Protein AF-A0A962JYR0-F1 (afdb_monomer)

Sequence (167 aa):
IDALNLIVDNMSPAHVERYGLDEDQLARFVTDFYAYSINPDGSPASPLGSHVNAHTGGGSMEGGYLGFAELQYVHAPLPGEQLVAFLSDGAFEEQRGSDWAPRWWRAADSGLVAPIMVLNGRRIEQRSQIEQQGGQDWLDQHLRNNGFEPIRLDGRDPASIAWGIHT

Radius of gyration: 18.75 Å; Cα contacts (8 Å, |Δi|>4): 207; chains: 1; bounding box: 40×34×53 Å

Mean predicted aligned error: 4.78 Å

Solvent-accessible surface area (backbone atoms only — not comparable to full-atom values): 10052 Å² total; per-residue (Å²): 107,60,71,54,23,60,76,70,74,44,56,26,75,79,41,57,81,63,40,53,92,51,72,70,26,40,54,46,52,62,62,32,52,70,52,84,54,61,41,99,87,70,46,69,64,43,78,54,56,92,50,47,42,100,48,33,51,90,51,88,63,49,66,82,72,60,22,54,64,59,66,43,58,73,74,65,33,47,68,90,38,75,40,79,43,84,44,41,55,49,28,54,76,66,36,83,65,38,68,47,44,63,78,72,51,44,84,89,71,25,24,53,74,47,79,44,74,43,78,81,50,53,42,99,90,46,66,23,66,56,47,74,64,56,26,69,66,41,49,48,55,53,40,44,77,42,65,48,86,83,81,90,64,48,92,89,37,69,65,41,48,53,48,67,74,71,111

Structure (mmCIF, N/CA/C/O backbone):
data_AF-A0A962JYR0-F1
#
_entry.id   AF-A0A962JYR0-F1
#
loop_
_atom_site.group_PDB
_atom_site.id
_atom_site.type_symbol
_atom_site.label_atom_id
_atom_site.label_alt_id
_atom_site.label_comp_id
_atom_site.label_asym_id
_atom_site.label_entity_id
_atom_site.label_seq_id
_atom_site.pdbx_PDB_ins_code
_atom_site.Cartn_x
_atom_site.Cartn_y
_atom_site.Cartn_z
_atom_site.occupancy
_atom_site.B_iso_or_equiv
_atom_site.auth_seq_id
_atom_site.auth_comp_id
_atom_site.auth_asym_id
_atom_site.auth_atom_id
_atom_site.pdbx_PDB_model_num
ATOM 1 N N . ILE A 1 1 ? 4.479 -5.079 -4.755 1.00 92.31 1 ILE A N 1
ATOM 2 C CA . ILE A 1 1 ? 3.190 -5.732 -5.087 1.00 92.31 1 ILE A CA 1
ATOM 3 C C . ILE A 1 1 ? 3.371 -6.663 -6.276 1.00 92.31 1 ILE A C 1
ATOM 5 O O . ILE A 1 1 ? 3.105 -7.845 -6.122 1.00 92.31 1 ILE A O 1
ATOM 9 N N . ASP A 1 2 ? 3.939 -6.194 -7.389 1.00 95.31 2 ASP A N 1
ATOM 10 C CA . ASP A 1 2 ? 4.136 -7.038 -8.581 1.00 95.31 2 ASP A CA 1
ATOM 11 C C . ASP A 1 2 ? 4.963 -8.305 -8.331 1.00 95.31 2 ASP A C 1
ATOM 13 O O . ASP A 1 2 ? 4.633 -9.357 -8.860 1.00 95.31 2 ASP A O 1
ATOM 17 N N . ALA A 1 3 ? 5.968 -8.255 -7.449 1.00 95.81 3 ALA A N 1
ATOM 18 C CA . ALA A 1 3 ? 6.723 -9.454 -7.071 1.00 95.81 3 ALA A CA 1
ATOM 19 C C . ALA A 1 3 ? 5.848 -10.506 -6.363 1.00 95.81 3 ALA A C 1
ATOM 21 O O . ALA A 1 3 ? 6.004 -11.698 -6.605 1.00 95.81 3 ALA A O 1
ATOM 22 N N . LEU A 1 4 ? 4.904 -10.077 -5.516 1.00 95.56 4 LEU A N 1
ATOM 23 C CA . LEU A 1 4 ? 3.947 -10.992 -4.890 1.00 95.56 4 LEU A CA 1
ATOM 24 C C . LEU A 1 4 ? 2.985 -11.545 -5.937 1.00 95.56 4 LEU A C 1
ATOM 26 O O . LEU A 1 4 ? 2.797 -12.753 -5.977 1.00 95.56 4 LEU A O 1
ATOM 30 N N . ASN A 1 5 ? 2.447 -10.687 -6.810 1.00 96.06 5 ASN A N 1
ATOM 31 C CA . ASN A 1 5 ? 1.576 -11.105 -7.910 1.00 96.06 5 ASN A CA 1
ATOM 32 C C . ASN A 1 5 ? 2.251 -12.135 -8.823 1.00 96.06 5 ASN A C 1
ATOM 34 O O . ASN A 1 5 ? 1.603 -13.094 -9.218 1.00 96.06 5 ASN A O 1
ATOM 38 N N . LEU A 1 6 ? 3.544 -11.981 -9.116 1.00 96.44 6 LEU A N 1
ATOM 39 C CA . LEU A 1 6 ? 4.323 -12.964 -9.867 1.00 96.44 6 LEU A CA 1
ATOM 40 C C . LEU A 1 6 ? 4.415 -14.311 -9.132 1.00 96.44 6 LEU A C 1
ATOM 42 O O . LEU A 1 6 ? 4.192 -15.355 -9.734 1.00 96.44 6 LEU A O 1
ATOM 46 N N . ILE A 1 7 ? 4.719 -14.295 -7.830 1.00 96.88 7 ILE A N 1
ATOM 47 C CA . ILE A 1 7 ? 4.876 -15.517 -7.020 1.00 96.88 7 ILE A CA 1
ATOM 48 C C . ILE A 1 7 ? 3.548 -16.269 -6.851 1.00 96.88 7 ILE A C 1
ATOM 50 O O . ILE A 1 7 ? 3.548 -17.497 -6.813 1.00 96.88 7 ILE A O 1
ATOM 54 N N . VAL A 1 8 ? 2.428 -15.548 -6.730 1.00 95.75 8 VAL A N 1
ATOM 55 C CA . VAL A 1 8 ? 1.096 -16.135 -6.485 1.00 95.75 8 VAL A CA 1
ATOM 56 C C . VAL A 1 8 ? 0.246 -16.284 -7.750 1.00 95.75 8 VAL A C 1
ATOM 58 O O . VAL A 1 8 ? -0.942 -16.568 -7.638 1.00 95.75 8 VAL A O 1
ATOM 61 N N . ASP A 1 9 ? 0.839 -16.086 -8.931 1.00 94.38 9 ASP A N 1
ATOM 62 C CA . ASP A 1 9 ? 0.168 -16.174 -10.237 1.00 94.38 9 ASP A CA 1
ATOM 63 C C . ASP A 1 9 ? -1.077 -15.265 -10.364 1.00 94.38 9 ASP A C 1
ATOM 65 O O . ASP A 1 9 ? -2.130 -15.640 -10.871 1.00 94.38 9 ASP A O 1
ATOM 69 N N . ASN A 1 10 ? -0.954 -14.029 -9.869 1.00 95.31 10 ASN A N 1
ATOM 70 C CA . ASN A 1 10 ? -1.979 -12.977 -9.900 1.00 95.31 10 ASN A CA 1
ATOM 71 C C . ASN A 1 10 ? -1.540 -11.777 -10.764 1.00 95.31 10 ASN A C 1
ATOM 73 O O . ASN A 1 10 ? -1.766 -10.608 -10.439 1.00 95.31 10 ASN A O 1
ATOM 77 N N . MET A 1 11 ? -0.820 -12.054 -11.846 1.00 94.88 11 MET A N 1
ATOM 78 C CA . MET A 1 11 ? -0.321 -11.034 -12.766 1.00 94.88 11 MET A CA 1
ATOM 79 C C . MET A 1 11 ? -1.413 -10.536 -13.720 1.00 94.88 11 MET A C 1
ATOM 81 O O . MET A 1 11 ? -2.313 -11.278 -14.109 1.00 94.88 11 MET A O 1
ATOM 85 N N . SER A 1 12 ? -1.317 -9.273 -14.144 1.00 94.56 12 SER A N 1
ATOM 86 C CA . SER A 1 12 ? -2.162 -8.756 -15.227 1.00 94.56 12 SER A CA 1
ATOM 87 C C . SER A 1 12 ? -1.764 -9.371 -16.579 1.00 94.56 12 SER A C 1
ATOM 89 O O . SER A 1 12 ? -0.627 -9.830 -16.725 1.00 94.56 12 SER A O 1
ATOM 91 N N . PRO A 1 13 ? -2.631 -9.324 -17.611 1.00 94.88 13 PRO A N 1
ATOM 92 C CA . PRO A 1 13 ? -2.283 -9.830 -18.942 1.00 94.88 13 PRO A CA 1
ATOM 93 C C . PRO A 1 13 ? -0.975 -9.248 -19.501 1.00 94.88 13 PRO A C 1
ATOM 95 O O . PRO A 1 13 ? -0.159 -9.982 -20.047 1.00 94.88 13 PRO A O 1
ATOM 98 N N . ALA A 1 14 ? -0.724 -7.951 -19.279 1.00 92.88 14 ALA A N 1
ATOM 99 C CA . ALA A 1 14 ? 0.498 -7.280 -19.727 1.00 92.88 14 ALA A CA 1
ATOM 100 C C . ALA A 1 14 ? 1.774 -7.817 -19.050 1.00 92.88 14 ALA A C 1
ATOM 102 O O . ALA A 1 14 ? 2.856 -7.767 -19.632 1.00 92.88 14 ALA A O 1
ATOM 103 N N . HIS A 1 15 ? 1.667 -8.318 -17.815 1.00 95.31 15 HIS A N 1
ATOM 104 C CA . HIS A 1 15 ? 2.779 -8.943 -17.095 1.00 95.31 15 HIS A CA 1
ATOM 105 C C . HIS A 1 15 ? 2.963 -10.411 -17.490 1.00 95.31 15 HIS A C 1
ATOM 107 O O . HIS A 1 15 ? 4.102 -10.821 -17.697 1.00 95.31 15 HIS A O 1
ATOM 113 N N . VAL A 1 16 ? 1.877 -11.175 -17.667 1.00 95.50 16 VAL A N 1
ATOM 114 C CA . VAL A 1 16 ? 1.921 -12.608 -18.042 1.00 95.50 16 VAL A CA 1
ATOM 115 C C . VAL A 1 16 ? 2.643 -12.841 -19.373 1.00 95.50 16 VAL A C 1
ATOM 117 O O . VAL A 1 16 ? 3.351 -13.830 -19.530 1.00 95.50 16 VAL A O 1
ATOM 120 N N . GLU A 1 17 ? 2.522 -11.922 -20.332 1.00 94.25 17 GLU A N 1
ATOM 121 C CA . GLU A 1 17 ? 3.220 -12.031 -21.622 1.00 94.25 17 GLU A CA 1
ATOM 122 C C . GLU A 1 17 ? 4.752 -11.930 -21.506 1.00 94.25 17 GLU A C 1
ATOM 124 O O . GLU A 1 17 ? 5.475 -12.305 -22.433 1.00 94.25 17 GLU A O 1
ATOM 129 N N . ARG A 1 18 ? 5.267 -11.403 -20.388 1.00 94.69 18 ARG A N 1
ATOM 130 C CA . ARG A 1 18 ? 6.670 -10.994 -20.254 1.00 94.69 18 ARG A CA 1
ATOM 131 C C . ARG A 1 18 ? 7.403 -11.641 -19.084 1.00 94.69 18 ARG A C 1
ATOM 133 O O . ARG A 1 18 ? 8.620 -11.819 -19.174 1.00 94.69 18 ARG A O 1
ATOM 140 N N . TYR A 1 19 ? 6.686 -11.966 -18.017 1.00 97.00 19 TYR A N 1
ATOM 141 C CA . TYR A 1 19 ? 7.235 -12.442 -16.755 1.00 97.00 19 TYR A CA 1
ATOM 142 C C . TYR A 1 19 ? 6.662 -13.808 -16.383 1.00 97.00 19 TYR A C 1
ATOM 144 O O . TYR A 1 19 ? 5.572 -14.189 -16.798 1.00 97.00 19 TYR A O 1
ATOM 152 N N . GLY A 1 20 ? 7.418 -14.531 -15.569 1.00 96.50 20 GLY A N 1
ATOM 153 C CA . GLY A 1 20 ? 7.125 -15.876 -15.103 1.00 96.50 20 GLY A CA 1
ATOM 154 C C . GLY A 1 20 ? 8.245 -16.345 -14.180 1.00 96.50 20 GLY A C 1
ATOM 155 O O . GLY A 1 20 ? 9.153 -15.572 -13.872 1.00 96.50 20 GLY A O 1
ATOM 156 N N . LEU A 1 21 ? 8.143 -17.580 -13.689 1.00 96.44 21 LEU A N 1
ATOM 157 C CA . LEU A 1 21 ? 9.036 -18.121 -12.655 1.00 96.44 21 LEU A CA 1
ATOM 158 C C . LEU A 1 21 ? 10.250 -18.884 -13.209 1.00 96.44 21 LEU A C 1
ATOM 160 O O . LEU A 1 21 ? 11.021 -19.435 -12.423 1.00 96.44 21 LEU A O 1
ATOM 164 N N . ASP A 1 22 ? 10.431 -18.941 -14.531 1.00 96.69 22 ASP A N 1
ATOM 165 C CA . ASP A 1 22 ? 11.685 -19.434 -15.103 1.00 96.69 22 ASP A CA 1
ATOM 166 C C . ASP A 1 22 ? 12.814 -18.398 -14.974 1.00 96.69 22 ASP A C 1
ATOM 168 O O . ASP A 1 22 ? 12.583 -17.220 -14.691 1.00 96.69 22 ASP A O 1
ATOM 172 N N . GLU A 1 23 ? 14.055 -18.858 -15.132 1.00 97.62 23 GLU A N 1
ATOM 173 C CA . GLU A 1 23 ? 15.252 -18.045 -14.898 1.00 97.62 23 GLU A CA 1
ATOM 174 C C . GLU A 1 23 ? 15.298 -16.791 -15.783 1.00 97.62 23 GLU A C 1
ATOM 176 O O . GLU A 1 23 ? 15.548 -15.692 -15.280 1.00 97.62 23 GLU A O 1
ATOM 181 N N . ASP A 1 24 ? 15.001 -16.930 -17.075 1.00 98.06 24 ASP A N 1
ATOM 182 C CA . ASP A 1 24 ? 15.082 -15.835 -18.043 1.00 98.06 24 ASP A CA 1
ATOM 183 C C . ASP A 1 24 ? 13.999 -14.780 -17.783 1.00 98.06 24 ASP A C 1
ATOM 185 O O . ASP A 1 24 ? 14.248 -13.568 -17.855 1.00 98.06 24 ASP A O 1
ATOM 189 N N . GLN A 1 25 ? 12.783 -15.224 -17.467 1.00 97.12 25 GLN A N 1
ATOM 190 C CA . GLN A 1 25 ? 11.658 -14.344 -17.180 1.00 97.12 25 GLN A CA 1
ATOM 191 C C . GLN A 1 25 ? 11.792 -13.654 -15.816 1.00 97.12 25 GLN A C 1
ATOM 193 O O . GLN A 1 25 ? 11.488 -12.461 -15.713 1.00 97.12 25 GLN A O 1
ATOM 198 N N . LEU A 1 26 ? 12.308 -14.344 -14.791 1.00 97.06 26 LEU A N 1
ATOM 199 C CA . LEU A 1 26 ? 12.627 -13.739 -13.493 1.00 97.06 26 LEU A CA 1
ATOM 200 C C . LEU A 1 26 ? 13.751 -12.710 -13.615 1.00 97.06 26 LEU A C 1
ATOM 202 O O . LEU A 1 26 ? 13.636 -11.603 -13.082 1.00 97.06 26 LEU A O 1
ATOM 206 N N . ALA A 1 27 ? 14.824 -13.036 -14.341 1.00 97.31 27 ALA A N 1
ATOM 207 C CA . ALA A 1 27 ? 15.922 -12.103 -14.583 1.00 97.31 27 ALA A CA 1
ATOM 208 C C . ALA A 1 27 ? 15.422 -10.837 -15.292 1.00 97.31 27 ALA A C 1
ATOM 210 O O . ALA A 1 27 ? 15.799 -9.716 -14.928 1.00 97.31 27 ALA A O 1
ATOM 211 N N . ARG A 1 28 ? 14.514 -11.002 -16.262 1.00 96.94 28 ARG A N 1
ATOM 212 C CA . ARG A 1 28 ? 13.853 -9.882 -16.934 1.00 96.94 28 ARG A CA 1
ATOM 213 C C . ARG A 1 28 ? 12.990 -9.068 -15.978 1.00 96.94 28 ARG A C 1
ATOM 215 O O . ARG A 1 28 ? 13.121 -7.853 -15.981 1.00 96.94 28 ARG A O 1
ATOM 222 N N . PHE A 1 29 ? 12.167 -9.708 -15.148 1.00 96.75 29 PHE A N 1
ATOM 223 C CA . PHE A 1 29 ? 11.323 -9.035 -14.155 1.00 96.75 29 PHE A CA 1
ATOM 224 C C . PHE A 1 29 ? 12.141 -8.122 -13.229 1.00 96.75 29 PHE A C 1
ATOM 226 O O . PHE A 1 29 ? 11.799 -6.957 -13.040 1.00 96.75 29 PHE A O 1
ATOM 233 N N . VAL A 1 30 ? 13.260 -8.624 -12.699 1.00 95.44 30 VAL A N 1
ATOM 234 C CA . VAL A 1 30 ? 14.146 -7.842 -11.820 1.00 95.44 30 VAL A CA 1
ATOM 235 C C . VAL A 1 30 ? 14.818 -6.694 -12.575 1.00 95.44 30 VAL A C 1
ATOM 237 O O . VAL A 1 30 ? 14.908 -5.588 -12.048 1.00 95.44 30 VAL A O 1
ATOM 240 N N . THR A 1 31 ? 15.273 -6.936 -13.806 1.00 94.69 31 THR A N 1
ATOM 241 C CA . THR A 1 31 ? 15.971 -5.922 -14.618 1.00 94.69 31 THR A CA 1
ATOM 242 C C . THR A 1 31 ? 15.034 -4.816 -15.103 1.00 94.69 31 THR A C 1
ATOM 244 O O . THR A 1 31 ? 15.434 -3.662 -15.230 1.00 94.69 31 THR A O 1
ATOM 247 N N . ASP A 1 32 ? 13.781 -5.166 -15.377 1.00 95.62 32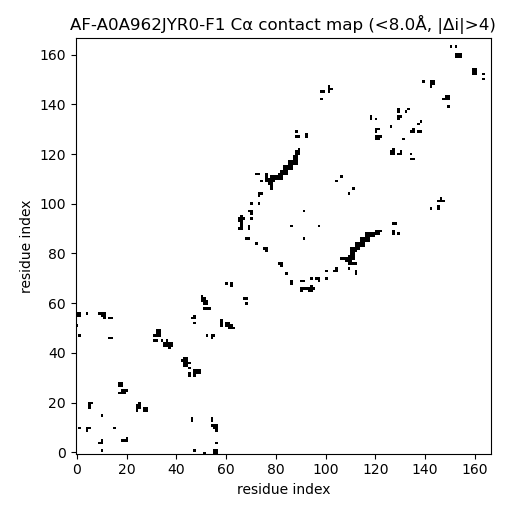 ASP A N 1
ATOM 248 C CA . ASP A 1 32 ? 12.760 -4.247 -15.862 1.00 95.62 32 ASP A CA 1
ATOM 249 C C . ASP A 1 32 ? 12.214 -3.320 -14.766 1.00 95.62 32 ASP A C 1
ATOM 251 O O . ASP A 1 32 ? 11.609 -2.289 -15.085 1.00 95.62 32 ASP A O 1
ATOM 255 N N . PHE A 1 33 ? 12.404 -3.659 -13.486 1.00 91.69 33 PHE A N 1
ATOM 256 C CA . PHE A 1 33 ? 12.017 -2.785 -12.386 1.00 91.69 33 PHE A CA 1
ATOM 257 C C . PHE A 1 33 ? 12.848 -1.499 -12.438 1.00 91.69 33 PHE A C 1
ATOM 259 O O . PHE A 1 33 ? 14.067 -1.522 -12.279 1.00 91.69 33 PHE A O 1
ATOM 266 N N . TYR A 1 34 ? 12.171 -0.366 -12.645 1.00 84.75 34 TYR A N 1
ATOM 267 C CA . TYR A 1 34 ? 12.799 0.951 -12.807 1.00 84.75 34 TYR A CA 1
ATOM 268 C C . TYR A 1 34 ? 13.608 1.131 -14.107 1.00 84.75 34 TYR A C 1
ATOM 270 O O . TYR A 1 34 ? 14.445 2.030 -14.208 1.00 84.75 34 TYR A O 1
ATOM 278 N N . ALA A 1 35 ? 13.354 0.302 -15.124 1.00 91.62 35 ALA A N 1
ATOM 279 C CA . ALA A 1 35 ? 13.927 0.505 -16.448 1.00 91.62 35 ALA A CA 1
ATOM 280 C C . ALA A 1 35 ? 13.350 1.766 -17.119 1.00 91.62 35 ALA A C 1
ATOM 282 O O . ALA A 1 35 ? 12.147 2.016 -17.096 1.00 91.62 35 ALA A O 1
ATOM 283 N N . TYR A 1 36 ? 14.220 2.539 -17.771 1.00 91.69 36 TYR A N 1
ATOM 284 C CA . TYR A 1 36 ? 13.867 3.775 -18.484 1.00 91.69 36 TYR A CA 1
ATOM 285 C C . TYR A 1 36 ? 13.768 3.592 -20.002 1.00 91.69 36 TYR A C 1
ATOM 287 O O . TYR A 1 36 ? 13.801 4.566 -20.751 1.00 91.69 36 TYR A O 1
ATOM 295 N N . SER A 1 37 ? 13.717 2.351 -20.484 1.00 94.44 37 SER A N 1
ATOM 296 C CA . SER A 1 37 ? 13.525 2.079 -21.905 1.00 94.44 37 SER A CA 1
ATOM 297 C C . SER A 1 37 ? 12.139 2.553 -22.344 1.00 94.44 37 SER A C 1
ATOM 299 O O . SER A 1 37 ? 11.142 2.346 -21.653 1.00 94.44 37 SER A O 1
ATOM 301 N N . ILE A 1 38 ? 12.085 3.204 -23.504 1.00 95.31 38 ILE A N 1
ATOM 302 C CA . ILE A 1 38 ? 10.869 3.807 -24.053 1.00 95.31 38 ILE A CA 1
ATOM 303 C C . ILE A 1 38 ? 10.630 3.222 -25.445 1.00 95.31 38 ILE A C 1
ATOM 305 O O . ILE A 1 38 ? 11.567 3.067 -26.233 1.00 95.31 38 ILE A O 1
ATOM 309 N N . ASN A 1 39 ? 9.379 2.884 -25.737 1.00 94.19 39 ASN A N 1
ATOM 310 C CA . ASN A 1 39 ? 8.934 2.453 -27.055 1.00 94.19 39 ASN A CA 1
ATOM 311 C C . ASN A 1 39 ? 8.933 3.631 -28.056 1.00 94.19 39 ASN A C 1
ATOM 313 O O . ASN A 1 39 ? 8.918 4.794 -27.651 1.00 94.19 39 ASN A O 1
ATOM 317 N N . PRO A 1 40 ? 8.894 3.378 -29.379 1.00 97.50 40 PRO A N 1
ATOM 318 C CA . PRO A 1 40 ? 8.837 4.446 -30.385 1.00 97.50 40 PRO A CA 1
ATOM 319 C C . PRO A 1 40 ? 7.647 5.411 -30.246 1.00 97.50 40 PRO A C 1
ATOM 321 O O . PRO A 1 40 ? 7.705 6.524 -30.762 1.00 97.50 40 PRO A O 1
ATOM 324 N N . ASP A 1 41 ? 6.577 4.993 -29.567 1.00 96.12 41 ASP A N 1
ATOM 325 C CA . ASP A 1 41 ? 5.384 5.800 -29.291 1.00 96.12 41 ASP A CA 1
ATOM 326 C C . ASP A 1 41 ? 5.494 6.665 -28.018 1.00 96.12 41 ASP A C 1
ATOM 328 O O . ASP A 1 41 ? 4.567 7.407 -27.698 1.00 96.12 41 ASP A O 1
ATOM 332 N N . GLY A 1 42 ? 6.620 6.598 -27.300 1.00 94.31 42 GLY A N 1
ATOM 333 C CA . GLY A 1 42 ? 6.858 7.354 -26.071 1.00 94.31 42 GLY A CA 1
ATOM 334 C C . GLY A 1 42 ? 6.379 6.669 -24.787 1.00 94.31 42 GLY A C 1
ATOM 335 O O . GLY A 1 42 ? 6.584 7.223 -23.707 1.00 94.31 42 GLY A O 1
ATOM 336 N N . SER A 1 43 ? 5.772 5.481 -24.868 1.00 91.69 43 SER A N 1
ATOM 337 C CA . SER A 1 43 ? 5.365 4.707 -23.688 1.00 91.69 43 SER A CA 1
ATOM 338 C C . SER A 1 43 ? 6.551 3.981 -23.030 1.00 91.69 43 SER A C 1
ATOM 340 O O . SER A 1 43 ? 7.511 3.626 -23.723 1.00 91.69 43 SER A O 1
ATOM 342 N N . PRO A 1 44 ? 6.517 3.720 -21.708 1.00 92.50 44 PRO A N 1
ATOM 343 C CA . PRO A 1 44 ? 7.486 2.833 -21.070 1.00 92.50 44 PRO A CA 1
ATOM 344 C C . PRO A 1 44 ? 7.496 1.456 -21.745 1.00 92.50 44 PRO A C 1
ATOM 346 O O . PRO A 1 44 ? 6.448 0.852 -21.962 1.00 92.50 44 PRO A O 1
ATOM 349 N N . ALA A 1 45 ? 8.684 0.942 -22.068 1.00 93.44 45 ALA A N 1
ATOM 350 C CA . ALA A 1 45 ? 8.822 -0.380 -22.681 1.00 93.44 45 ALA A CA 1
ATOM 351 C C . ALA A 1 45 ? 8.556 -1.523 -21.686 1.00 93.44 45 ALA A C 1
ATOM 353 O O . ALA A 1 45 ? 8.212 -2.635 -22.088 1.00 93.44 45 ALA A O 1
ATOM 354 N N . SER A 1 46 ? 8.735 -1.250 -20.392 1.00 95.06 46 SER A N 1
ATOM 355 C CA . SER A 1 46 ? 8.395 -2.156 -19.302 1.00 95.06 46 SER A CA 1
ATOM 356 C C . SER A 1 46 ? 7.014 -1.807 -18.736 1.00 95.06 46 SER A C 1
ATOM 358 O O . SER A 1 46 ? 6.769 -0.639 -18.431 1.00 95.06 46 SER A O 1
ATOM 360 N N . PRO A 1 47 ? 6.126 -2.795 -18.528 1.00 93.88 47 PRO A N 1
ATOM 361 C CA . PRO A 1 47 ? 4.883 -2.591 -17.788 1.00 93.88 47 PRO A CA 1
ATOM 362 C C . PRO A 1 47 ? 5.103 -2.464 -16.265 1.00 93.88 47 PRO A C 1
ATOM 364 O O . PRO A 1 47 ? 4.154 -2.166 -15.536 1.00 93.88 47 PRO A O 1
ATOM 367 N N . LEU A 1 48 ? 6.316 -2.707 -15.748 1.00 94.12 48 LEU A N 1
ATOM 368 C CA . LEU A 1 48 ? 6.654 -2.464 -14.341 1.00 94.12 48 LEU A CA 1
ATOM 369 C C . LEU A 1 48 ? 6.927 -0.981 -14.087 1.00 94.12 48 LEU A C 1
ATOM 371 O O . LEU A 1 48 ? 7.595 -0.308 -14.868 1.00 94.12 48 LEU A O 1
ATOM 375 N N . GLY A 1 49 ? 6.447 -0.493 -12.947 1.00 90.06 49 GLY A N 1
ATOM 376 C CA . GLY A 1 49 ? 6.726 0.847 -12.441 1.00 90.06 49 GLY A CA 1
ATOM 377 C C . GLY A 1 49 ? 7.344 0.808 -11.046 1.00 90.06 49 GLY A C 1
ATOM 378 O O . GLY A 1 49 ? 7.372 -0.231 -10.390 1.00 90.06 49 GLY A O 1
ATOM 379 N N . SER A 1 50 ? 7.825 1.961 -10.575 1.00 90.75 50 SER A N 1
ATOM 380 C CA . SER A 1 50 ? 8.229 2.132 -9.170 1.00 90.75 50 SER A CA 1
ATOM 381 C C . SER A 1 50 ? 7.044 2.158 -8.205 1.00 90.75 50 SER A C 1
ATOM 383 O O . SER A 1 50 ? 7.217 1.875 -7.022 1.00 90.75 50 SER A O 1
ATOM 385 N N . HIS A 1 51 ? 5.861 2.508 -8.710 1.00 93.19 51 HIS A N 1
ATOM 386 C CA . HIS A 1 51 ? 4.601 2.568 -7.978 1.00 93.19 51 HIS A CA 1
ATOM 387 C C . HIS A 1 51 ? 3.602 1.562 -8.548 1.00 93.19 51 HIS A C 1
ATOM 389 O O . HIS A 1 51 ? 3.807 1.016 -9.635 1.00 93.19 51 HIS A O 1
ATOM 395 N N . VAL A 1 52 ? 2.501 1.361 -7.820 1.00 93.44 52 VAL A N 1
ATOM 396 C CA . VAL A 1 52 ? 1.327 0.659 -8.345 1.00 93.44 52 VAL A CA 1
ATOM 397 C C . VAL A 1 52 ? 0.836 1.407 -9.578 1.00 93.44 52 VAL A C 1
ATOM 399 O O . VAL A 1 52 ? 0.576 2.603 -9.515 1.00 93.44 52 VAL A O 1
ATOM 402 N N . ASN A 1 53 ? 0.712 0.720 -10.704 1.00 92.44 53 ASN A N 1
ATOM 403 C CA . ASN A 1 53 ? 0.292 1.338 -11.957 1.00 92.44 53 ASN A CA 1
ATOM 404 C C . ASN A 1 53 ? -0.862 0.551 -12.598 1.00 92.44 53 ASN A C 1
ATOM 406 O O . ASN A 1 53 ? -1.370 -0.412 -12.025 1.00 92.44 53 ASN A O 1
ATOM 410 N N . ALA A 1 54 ? -1.270 0.950 -13.804 1.00 92.12 54 ALA A N 1
ATOM 411 C CA . ALA A 1 54 ? -2.371 0.317 -14.536 1.00 92.12 54 ALA A CA 1
ATOM 412 C C . ALA A 1 54 ? -2.151 -1.176 -14.861 1.00 92.12 54 ALA A C 1
ATOM 414 O O . ALA A 1 54 ? -3.104 -1.879 -15.192 1.00 92.12 54 ALA A O 1
ATOM 415 N N . HIS A 1 55 ? -0.911 -1.663 -14.789 1.00 93.81 55 HIS A N 1
ATOM 416 C CA . HIS A 1 55 ? -0.545 -3.058 -15.019 1.00 93.81 55 HIS A CA 1
ATOM 417 C C . HIS A 1 55 ? -0.369 -3.854 -13.723 1.00 93.81 55 HIS A C 1
ATOM 419 O O . HIS A 1 55 ? -0.301 -5.082 -13.784 1.00 93.81 55 HIS A O 1
ATOM 425 N N . THR A 1 56 ? -0.318 -3.204 -12.559 1.00 94.88 56 THR A N 1
ATOM 426 C CA . THR A 1 56 ? -0.208 -3.899 -11.276 1.00 94.88 56 THR A CA 1
ATOM 427 C C . THR A 1 56 ? -1.497 -4.662 -10.981 1.00 94.88 56 THR A C 1
ATOM 429 O O . THR A 1 56 ? -2.560 -4.070 -10.788 1.00 94.88 56 THR A O 1
ATOM 432 N N . GLY A 1 57 ? -1.405 -5.992 -10.914 1.00 93.31 57 GLY A N 1
ATOM 433 C CA . GLY A 1 57 ? -2.531 -6.856 -10.548 1.00 93.31 57 GLY A CA 1
ATOM 434 C C . GLY A 1 57 ? -3.150 -6.440 -9.208 1.00 93.31 57 GLY A C 1
ATOM 435 O O . GLY A 1 57 ? -2.442 -6.307 -8.208 1.00 93.31 57 GLY A O 1
ATOM 436 N N . GLY A 1 58 ? -4.464 -6.195 -9.195 1.00 89.00 58 GLY A N 1
ATOM 437 C CA . GLY A 1 58 ? -5.196 -5.731 -8.009 1.00 89.00 58 GLY A CA 1
ATOM 438 C C . GLY A 1 58 ? -4.941 -4.270 -7.607 1.00 89.00 58 GLY A C 1
ATOM 439 O O . GLY A 1 58 ? -5.438 -3.833 -6.571 1.00 89.00 58 GLY A O 1
ATOM 440 N N . GLY A 1 59 ? -4.185 -3.501 -8.395 1.00 89.62 59 GLY A N 1
ATOM 441 C CA . GLY A 1 59 ? -3.922 -2.091 -8.128 1.00 89.62 59 GLY A CA 1
ATOM 442 C C . GLY A 1 59 ? -5.155 -1.214 -8.351 1.00 89.62 59 GLY A C 1
ATOM 443 O O . GLY A 1 59 ? -5.637 -1.088 -9.473 1.00 89.62 59 GLY A O 1
ATOM 444 N N . SER A 1 60 ? -5.645 -0.570 -7.292 1.00 87.94 60 SER A N 1
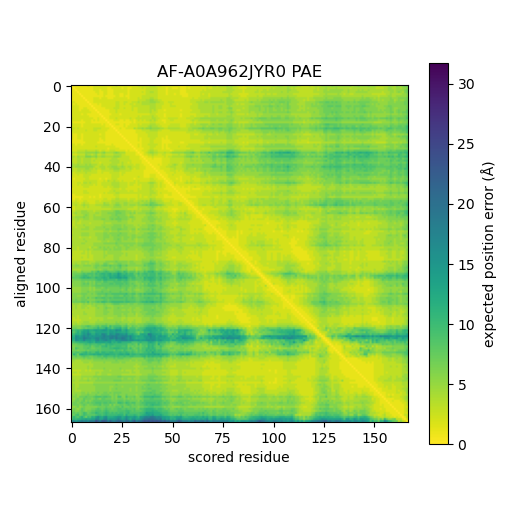ATOM 445 C CA . SER A 1 60 ? -6.726 0.432 -7.352 1.00 87.94 60 SER A CA 1
ATOM 446 C C . SER A 1 60 ? -6.258 1.849 -7.008 1.00 87.94 60 SER A C 1
ATOM 448 O O . SER A 1 60 ? -6.958 2.821 -7.286 1.00 87.94 60 SER A O 1
ATOM 450 N N . MET A 1 61 ? -5.068 1.974 -6.417 1.00 89.62 61 MET A N 1
ATOM 451 C CA . MET A 1 61 ? -4.476 3.235 -5.993 1.00 89.62 61 MET A CA 1
ATOM 452 C C . MET A 1 61 ? -2.964 3.191 -6.199 1.00 89.62 61 MET A C 1
ATOM 454 O O . MET A 1 61 ? -2.301 2.276 -5.720 1.00 89.62 61 MET A O 1
ATOM 458 N N . GLU A 1 62 ? -2.424 4.203 -6.880 1.00 93.25 62 GLU A N 1
ATOM 459 C CA . GLU A 1 62 ? -0.983 4.326 -7.140 1.00 93.25 62 GLU A CA 1
ATOM 460 C C . GLU A 1 62 ? -0.174 4.537 -5.853 1.00 93.25 62 GLU A C 1
ATOM 462 O O . GLU A 1 62 ? 0.900 3.962 -5.674 1.00 93.25 62 GLU A O 1
ATOM 467 N N . GLY A 1 63 ? -0.693 5.382 -4.955 1.00 89.69 63 GLY A N 1
ATOM 468 C CA . GLY A 1 63 ? -0.045 5.719 -3.688 1.00 89.69 63 GLY A CA 1
ATOM 469 C C . GLY A 1 63 ? 1.175 6.639 -3.814 1.00 89.69 63 GLY A C 1
ATOM 470 O O . GLY A 1 63 ? 1.862 6.840 -2.822 1.00 89.69 63 GLY A O 1
ATOM 471 N N . GLY A 1 64 ? 1.452 7.210 -4.992 1.00 88.81 64 GLY A N 1
ATOM 472 C CA . GLY A 1 64 ? 2.576 8.138 -5.184 1.00 88.81 64 GLY A CA 1
ATOM 473 C C . GLY A 1 64 ? 2.371 9.491 -4.501 1.00 88.81 64 GLY A C 1
ATOM 474 O O . GLY A 1 64 ? 3.292 10.033 -3.893 1.00 88.81 64 GLY A O 1
ATOM 475 N N . TYR A 1 65 ? 1.142 10.016 -4.534 1.00 88.44 65 TYR A N 1
ATOM 476 C CA . TYR A 1 65 ? 0.749 11.146 -3.695 1.00 88.44 65 TYR A CA 1
ATOM 477 C C . TYR A 1 65 ? 0.109 10.621 -2.405 1.00 88.44 65 TYR A C 1
ATOM 479 O O . TYR A 1 65 ? -0.972 10.028 -2.419 1.00 88.44 65 TYR A O 1
ATOM 487 N N . LEU A 1 66 ? 0.837 10.771 -1.298 1.00 89.75 66 LEU A N 1
ATOM 488 C CA . LEU A 1 66 ? 0.567 10.072 -0.042 1.00 89.75 66 LEU A CA 1
ATOM 489 C C . LEU A 1 66 ? -0.654 10.623 0.715 1.00 89.75 66 LEU A C 1
ATOM 491 O O . LEU A 1 66 ? -1.084 11.760 0.525 1.00 89.75 66 LEU A O 1
ATOM 495 N N . GLY A 1 67 ? -1.201 9.787 1.603 1.00 89.25 67 GLY A N 1
ATOM 496 C CA . GLY A 1 67 ? -2.258 10.129 2.564 1.00 89.25 67 GLY A CA 1
ATOM 497 C C . GLY A 1 67 ? -3.687 9.794 2.117 1.00 89.25 67 GLY A C 1
ATOM 498 O O . GLY A 1 67 ? -4.544 9.531 2.955 1.00 89.25 67 GLY A O 1
ATOM 499 N N . PHE A 1 68 ? -3.965 9.696 0.813 1.00 91.69 68 PHE A N 1
ATOM 500 C CA . PHE A 1 68 ? -5.326 9.396 0.329 1.00 91.69 68 PHE A CA 1
ATOM 501 C C . PHE A 1 68 ? -5.792 7.977 0.642 1.00 91.69 68 PHE A C 1
ATOM 503 O O . PHE A 1 68 ? -6.976 7.784 0.917 1.00 91.69 68 PHE A O 1
ATOM 510 N N . ALA A 1 69 ? -4.874 7.006 0.655 1.00 91.75 69 ALA A N 1
ATOM 511 C CA . ALA A 1 69 ? -5.179 5.644 1.088 1.00 91.75 69 ALA A CA 1
ATOM 512 C C . ALA A 1 69 ? -5.833 5.653 2.472 1.00 91.75 69 ALA A C 1
ATOM 514 O O . ALA A 1 69 ? -6.852 5.003 2.678 1.00 91.75 69 ALA A O 1
ATOM 515 N N . GLU A 1 70 ? -5.306 6.468 3.386 1.00 91.00 70 GLU A N 1
ATOM 516 C CA . GLU A 1 70 ? -5.774 6.545 4.765 1.00 91.00 70 GLU A CA 1
ATOM 517 C C . GLU A 1 70 ? -7.127 7.240 4.929 1.00 91.00 70 GLU A C 1
ATOM 519 O O . GLU A 1 70 ? -7.829 7.005 5.907 1.00 91.00 70 GLU A O 1
ATOM 524 N N . LEU A 1 71 ? -7.512 8.080 3.970 1.00 91.12 71 LEU A N 1
ATOM 525 C CA . LEU A 1 71 ? -8.834 8.702 3.945 1.00 91.12 71 LEU A CA 1
ATOM 526 C C . LEU A 1 71 ? -9.889 7.801 3.295 1.00 91.12 71 LEU A C 1
ATOM 528 O O . LEU A 1 71 ? -11.075 7.954 3.567 1.00 91.12 71 LEU A O 1
ATOM 532 N N . GLN A 1 72 ? -9.478 6.887 2.413 1.00 91.19 72 GLN A N 1
ATOM 533 C CA . GLN A 1 72 ? -10.399 6.159 1.536 1.00 91.19 72 GLN A CA 1
ATOM 534 C C . GLN A 1 72 ? -10.605 4.696 1.925 1.00 91.19 72 GLN A C 1
ATOM 536 O O . GLN A 1 72 ? -11.682 4.163 1.666 1.00 91.19 72 GLN A O 1
ATOM 541 N N . TYR A 1 73 ? -9.615 4.041 2.544 1.00 92.81 73 TYR A N 1
ATOM 542 C CA . TYR A 1 73 ? -9.623 2.584 2.746 1.00 92.81 73 TYR A CA 1
ATOM 543 C C . TYR A 1 73 ? -10.890 2.074 3.447 1.00 92.81 73 TYR A C 1
ATOM 545 O O . TYR A 1 73 ? -11.426 1.029 3.089 1.00 92.81 73 TYR A O 1
ATOM 553 N N . VAL A 1 74 ? -11.402 2.838 4.413 1.00 93.38 74 VAL A N 1
ATOM 554 C CA . VAL A 1 74 ? -12.570 2.472 5.221 1.00 93.38 74 VAL A CA 1
ATOM 555 C C . VAL A 1 74 ? -13.871 2.402 4.410 1.00 93.38 74 VAL A C 1
ATOM 557 O O . VAL A 1 74 ? -14.834 1.771 4.838 1.00 93.38 74 VAL A O 1
ATOM 560 N N . HIS A 1 75 ? -13.890 3.028 3.232 1.00 91.12 75 HIS A N 1
ATOM 561 C CA . HIS A 1 75 ? -15.033 3.087 2.322 1.00 91.12 75 HIS A CA 1
ATOM 562 C C . HIS A 1 75 ? -14.959 2.069 1.178 1.00 91.12 75 HIS A C 1
ATOM 564 O O . HIS A 1 75 ? -15.900 1.978 0.395 1.00 91.12 75 HIS A O 1
ATOM 570 N N . ALA A 1 76 ? -13.844 1.352 1.041 1.00 93.06 76 ALA A N 1
ATOM 571 C CA . ALA A 1 76 ? -13.614 0.459 -0.086 1.00 93.06 76 ALA A CA 1
ATOM 572 C C . ALA A 1 76 ? -14.368 -0.886 -0.007 1.00 93.06 76 ALA A C 1
ATOM 574 O O . ALA A 1 76 ? -14.923 -1.273 -1.034 1.00 93.06 76 ALA A O 1
ATOM 575 N N . PRO A 1 77 ? -14.414 -1.611 1.133 1.00 95.00 77 PRO A N 1
ATOM 576 C CA . PRO A 1 77 ? -15.026 -2.938 1.156 1.00 95.00 77 PRO A CA 1
ATOM 577 C C . PRO A 1 77 ? -16.557 -2.864 1.280 1.00 95.00 77 PRO A C 1
ATOM 579 O O . PRO A 1 77 ? -17.092 -2.205 2.177 1.00 95.00 77 PRO A O 1
ATOM 582 N N . LEU A 1 78 ? -17.268 -3.591 0.419 1.00 95.31 78 LEU A N 1
ATOM 583 C CA . LEU A 1 78 ? -18.724 -3.767 0.467 1.00 95.31 78 LEU A CA 1
ATOM 584 C C . LEU A 1 78 ? -19.145 -4.783 1.548 1.00 95.31 78 LEU A C 1
ATOM 586 O O . LEU A 1 78 ? -18.317 -5.560 2.030 1.00 95.31 78 LEU A O 1
ATOM 590 N N . PRO A 1 79 ? -20.435 -4.835 1.942 1.00 96.00 79 PRO A N 1
ATOM 591 C CA . PRO A 1 79 ? -20.924 -5.849 2.875 1.00 96.00 79 PRO A CA 1
ATOM 592 C C . PRO A 1 79 ? -20.559 -7.277 2.445 1.00 96.00 79 PRO A C 1
ATOM 594 O O . PRO A 1 79 ? -20.890 -7.709 1.343 1.00 96.00 79 PRO A O 1
ATOM 597 N N . GLY A 1 80 ? -19.904 -8.016 3.343 1.00 95.88 80 GLY A N 1
ATOM 598 C CA . GLY A 1 80 ? -19.406 -9.374 3.090 1.00 95.88 80 GLY A CA 1
ATOM 599 C C . GLY A 1 80 ? -17.972 -9.442 2.557 1.00 95.88 80 GLY A C 1
ATOM 600 O O . GLY A 1 80 ? -17.383 -10.521 2.569 1.00 95.88 80 GLY A O 1
ATOM 601 N N . GLU A 1 81 ? -17.387 -8.315 2.152 1.00 96.00 81 GLU A N 1
ATOM 602 C CA . GLU A 1 81 ? -15.980 -8.228 1.764 1.00 96.00 81 GLU A CA 1
ATOM 603 C C . GLU A 1 81 ? -15.075 -7.964 2.972 1.00 96.00 81 GLU A C 1
ATOM 605 O O . GLU A 1 81 ? -15.512 -7.522 4.043 1.00 96.00 81 GLU A O 1
ATOM 610 N N . GLN A 1 82 ? -13.788 -8.249 2.787 1.00 94.69 82 GLN A N 1
ATOM 611 C CA . GLN A 1 82 ? -12.744 -8.030 3.778 1.00 94.69 82 GLN A CA 1
ATOM 612 C C . GLN A 1 82 ? -11.569 -7.307 3.123 1.00 94.69 82 GLN A C 1
ATOM 614 O O . GLN A 1 82 ? -11.141 -7.683 2.032 1.00 94.69 82 GLN A O 1
ATOM 619 N N . LEU A 1 83 ? -11.035 -6.289 3.796 1.00 93.75 83 LEU A N 1
ATOM 620 C CA . LEU A 1 83 ? -9.891 -5.515 3.322 1.00 93.75 83 LEU A CA 1
ATOM 621 C C . LEU A 1 83 ? -8.816 -5.407 4.403 1.00 93.75 83 LEU A C 1
ATOM 623 O O . LEU A 1 83 ? -9.083 -4.949 5.511 1.00 93.75 83 LEU A O 1
ATOM 627 N N . VAL A 1 84 ? -7.578 -5.740 4.043 1.00 92.88 84 VAL A N 1
ATOM 628 C CA . VAL A 1 84 ? -6.387 -5.372 4.817 1.00 92.88 84 VAL A CA 1
ATOM 629 C C . VAL A 1 84 ? -5.736 -4.170 4.140 1.00 92.88 84 VAL A C 1
ATOM 631 O O . VAL A 1 84 ? -5.378 -4.244 2.965 1.00 92.88 84 VAL A O 1
ATOM 634 N N . ALA A 1 85 ? -5.591 -3.062 4.866 1.00 92.75 85 ALA A N 1
ATOM 635 C CA . ALA A 1 85 ? -5.029 -1.822 4.332 1.00 92.75 85 ALA A CA 1
ATOM 636 C C . ALA A 1 85 ? -3.670 -1.531 4.975 1.00 92.75 85 ALA A C 1
ATOM 638 O O . ALA A 1 85 ? -3.602 -1.258 6.167 1.00 92.75 85 ALA A O 1
ATOM 639 N N . PHE A 1 86 ? -2.589 -1.562 4.197 1.00 91.38 86 PHE A N 1
ATOM 640 C CA . PHE A 1 86 ? -1.263 -1.165 4.678 1.00 91.38 86 PHE A CA 1
ATOM 641 C C . PHE A 1 86 ? -1.098 0.352 4.554 1.00 91.38 86 PHE A C 1
ATOM 643 O O . PHE A 1 86 ? -1.123 0.891 3.449 1.00 91.38 86 PHE A O 1
ATOM 650 N N . LEU A 1 87 ? -0.938 1.027 5.689 1.00 92.56 87 LEU A N 1
ATOM 651 C CA . LEU A 1 87 ? -0.775 2.478 5.813 1.00 92.56 87 LEU A CA 1
ATOM 652 C C . LEU A 1 87 ? 0.625 2.792 6.367 1.00 92.56 87 LEU A C 1
ATOM 654 O O . LEU A 1 87 ? 1.319 1.884 6.828 1.00 92.56 87 LEU A O 1
ATOM 658 N N . SER A 1 88 ? 1.068 4.051 6.334 1.00 90.19 88 SER A N 1
ATOM 659 C CA . SER A 1 88 ? 2.391 4.413 6.869 1.00 90.19 88 SER A CA 1
ATOM 660 C C . SER A 1 88 ? 2.347 5.678 7.707 1.00 90.19 88 SER A C 1
ATOM 662 O O . SER A 1 88 ? 1.650 6.630 7.375 1.00 90.19 88 SER A O 1
ATOM 664 N N . ASP A 1 89 ? 3.164 5.711 8.755 1.00 88.38 89 ASP A N 1
ATOM 665 C CA . ASP A 1 89 ? 3.291 6.863 9.648 1.00 88.38 89 ASP A CA 1
ATOM 666 C C . ASP A 1 89 ? 3.653 8.157 8.903 1.00 88.38 89 ASP A C 1
ATOM 668 O O . ASP A 1 89 ? 3.148 9.225 9.231 1.00 88.38 89 ASP A O 1
ATOM 672 N N . GLY A 1 90 ? 4.471 8.067 7.851 1.00 86.75 90 GLY A N 1
ATOM 673 C CA . GLY A 1 90 ? 4.759 9.187 6.960 1.00 86.75 90 GLY 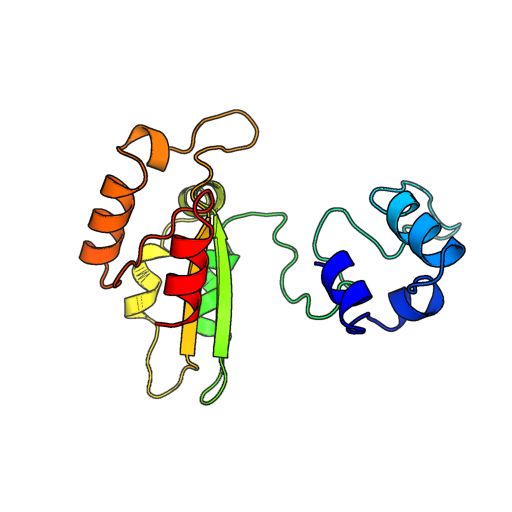A CA 1
ATOM 674 C C . GLY A 1 90 ? 3.522 9.712 6.221 1.00 86.75 90 GLY A C 1
ATOM 675 O O . GLY A 1 90 ? 3.317 10.923 6.182 1.00 86.75 90 GLY A O 1
ATOM 676 N N . ALA A 1 91 ? 2.689 8.833 5.658 1.00 87.25 91 ALA A N 1
ATOM 677 C CA . ALA A 1 91 ? 1.477 9.229 4.932 1.00 87.25 91 ALA A CA 1
ATOM 678 C C . ALA A 1 91 ? 0.400 9.823 5.858 1.00 87.25 91 ALA A C 1
ATOM 680 O O . ALA A 1 91 ? -0.282 10.772 5.462 1.00 87.25 91 ALA A O 1
ATOM 681 N N . PHE A 1 92 ? 0.314 9.325 7.093 1.00 86.88 92 PHE A N 1
ATOM 682 C CA . PHE A 1 92 ? -0.644 9.762 8.112 1.00 86.88 92 PHE A CA 1
ATOM 683 C C . PHE A 1 92 ? -0.558 11.243 8.455 1.00 86.88 92 PHE A C 1
ATOM 685 O O . PHE A 1 92 ? -1.561 11.905 8.713 1.00 86.88 92 PHE A O 1
ATOM 692 N N . GLU A 1 93 ? 0.644 11.805 8.417 1.00 84.56 93 GLU A N 1
ATOM 693 C CA . GLU A 1 93 ? 0.850 13.224 8.723 1.00 84.56 93 GLU A CA 1
ATOM 694 C C . GLU A 1 93 ? 0.737 14.125 7.478 1.00 84.56 93 GLU A C 1
ATOM 696 O O . GLU A 1 93 ? 0.775 15.347 7.616 1.00 84.56 93 GLU A O 1
ATOM 701 N N . GLU A 1 94 ? 0.567 13.553 6.277 1.00 82.88 94 GLU A N 1
ATOM 702 C CA . GLU A 1 94 ? 0.430 14.305 5.020 1.00 82.88 94 GLU A CA 1
ATOM 703 C C . GLU A 1 94 ? -1.012 14.771 4.771 1.00 82.88 94 GLU A C 1
ATOM 705 O O . GLU A 1 94 ? -1.245 15.930 4.424 1.00 82.88 94 GLU A O 1
ATOM 710 N N . GLN A 1 95 ? -1.991 13.886 4.990 1.00 82.50 95 GLN A N 1
ATOM 711 C CA . GLN A 1 95 ? -3.419 14.190 4.870 1.00 82.50 95 GLN A CA 1
ATOM 712 C C . GLN A 1 95 ? -4.118 13.893 6.197 1.00 82.50 95 GLN A C 1
ATOM 714 O O . GLN A 1 95 ? -4.193 12.750 6.635 1.00 82.50 95 GLN A O 1
ATOM 719 N N . ARG A 1 96 ? -4.644 14.933 6.852 1.00 82.19 96 ARG A N 1
ATOM 720 C CA . ARG A 1 96 ? -5.321 14.793 8.151 1.00 82.19 96 ARG A CA 1
ATOM 721 C C . ARG A 1 96 ? -6.733 14.237 7.993 1.00 82.19 96 ARG A C 1
ATOM 723 O O . ARG A 1 96 ? -7.409 14.535 7.011 1.00 82.19 96 ARG A O 1
ATOM 730 N N . GLY A 1 97 ? -7.209 13.545 9.025 1.00 87.06 97 GLY A N 1
ATOM 731 C CA . GLY A 1 97 ? -8.591 13.073 9.136 1.00 87.06 97 GLY A CA 1
ATOM 732 C C . GLY A 1 97 ? -8.755 11.562 8.998 1.00 87.06 97 GLY A C 1
ATOM 733 O O . GLY A 1 97 ? -9.860 11.066 9.201 1.00 87.06 97 GLY A O 1
ATOM 734 N N . SER A 1 98 ? -7.688 10.813 8.705 1.00 88.94 98 SER A N 1
ATOM 735 C CA . SER A 1 98 ? -7.726 9.343 8.719 1.00 88.94 98 SER A CA 1
ATOM 736 C C . SER A 1 98 ? -8.028 8.779 10.112 1.00 88.94 98 SER A C 1
ATOM 738 O O . SER A 1 98 ? -8.634 7.714 10.243 1.00 88.94 98 SER A O 1
ATOM 740 N N . ASP A 1 99 ? -7.718 9.539 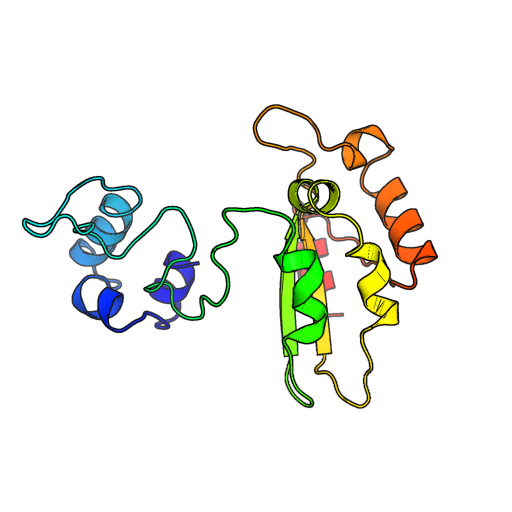11.163 1.00 89.88 99 ASP A N 1
ATOM 741 C CA . ASP A 1 99 ? -8.076 9.248 12.547 1.00 89.88 99 ASP A CA 1
ATOM 742 C C . ASP A 1 99 ? -9.590 9.316 12.817 1.00 89.88 99 ASP A C 1
ATOM 744 O O . ASP A 1 99 ? -10.049 8.876 13.864 1.00 89.88 99 ASP A O 1
ATOM 748 N N . TRP A 1 100 ? -10.406 9.804 11.879 1.00 91.88 100 TRP A N 1
ATOM 749 C CA . TRP A 1 100 ? -11.867 9.798 12.005 1.00 91.88 100 TRP A CA 1
ATOM 750 C C . TRP A 1 100 ? -12.531 8.594 11.329 1.00 91.88 100 TRP A C 1
ATOM 752 O O . TRP A 1 100 ? -13.755 8.472 11.407 1.00 91.88 100 TRP A O 1
ATOM 762 N N . ALA A 1 101 ? -11.763 7.675 10.730 1.00 92.88 101 ALA A N 1
ATOM 763 C CA . ALA A 1 101 ? -12.293 6.488 10.052 1.00 92.88 101 ALA A CA 1
ATOM 764 C C . ALA A 1 101 ? -13.355 5.699 10.858 1.00 92.88 101 ALA A C 1
ATOM 766 O O . ALA A 1 101 ? -14.389 5.358 10.271 1.00 92.88 101 ALA A O 1
ATOM 767 N N . PRO A 1 102 ? -13.223 5.488 12.189 1.00 92.31 102 PRO A N 1
ATOM 768 C CA . PRO A 1 102 ? -14.228 4.768 12.976 1.00 92.31 102 PRO A CA 1
ATOM 769 C C . PRO A 1 102 ? -15.583 5.482 13.048 1.00 92.31 102 PRO A C 1
ATOM 771 O O . PRO A 1 102 ? -16.596 4.856 13.340 1.00 92.31 102 PRO A O 1
ATOM 774 N N . ARG A 1 103 ? -15.628 6.797 12.786 1.00 91.62 103 ARG A N 1
ATOM 775 C CA . ARG A 1 103 ? -16.874 7.581 12.765 1.00 91.62 103 ARG A CA 1
ATOM 776 C C . ARG A 1 103 ? -17.661 7.391 11.473 1.00 91.62 103 ARG A C 1
ATOM 778 O O . ARG A 1 103 ? -18.861 7.664 11.457 1.00 91.62 103 ARG A O 1
ATOM 785 N N . TRP A 1 104 ? -16.995 6.980 10.396 1.00 89.31 104 TRP A N 1
ATOM 786 C CA . TRP A 1 104 ? -17.615 6.811 9.084 1.00 89.31 104 TRP A CA 1
ATOM 787 C C . TRP A 1 104 ? -17.889 5.353 8.736 1.00 89.31 104 TRP A C 1
ATOM 789 O O . TRP A 1 104 ? -18.853 5.078 8.019 1.00 89.31 104 TRP A O 1
ATOM 799 N N . TRP A 1 105 ? -17.082 4.428 9.258 1.00 93.19 105 TRP A N 1
ATOM 800 C CA . TRP A 1 105 ? -17.318 3.001 9.091 1.00 93.19 105 TRP A CA 1
ATOM 801 C C . TRP A 1 105 ? -18.583 2.550 9.817 1.00 93.19 105 TRP A C 1
ATOM 803 O O . TRP A 1 105 ? -18.820 2.911 10.972 1.00 93.19 105 TRP A O 1
ATOM 813 N N . ARG A 1 106 ? -19.385 1.711 9.160 1.00 92.31 106 ARG A N 1
ATOM 814 C CA . ARG A 1 106 ? -20.573 1.108 9.765 1.00 92.31 106 ARG A CA 1
ATOM 815 C C . ARG A 1 106 ? -20.671 -0.355 9.356 1.00 92.31 106 ARG A C 1
ATOM 817 O O . ARG A 1 106 ? -20.844 -0.665 8.184 1.00 92.31 106 ARG A O 1
ATOM 824 N N . ALA A 1 107 ? -20.690 -1.249 10.343 1.00 91.12 107 ALA A N 1
ATOM 825 C CA . ALA A 1 107 ? -20.850 -2.692 10.125 1.00 91.12 107 ALA A CA 1
ATOM 826 C C . ALA A 1 107 ? -22.117 -3.070 9.329 1.00 91.12 107 ALA A C 1
ATOM 828 O O . ALA A 1 107 ? -22.191 -4.151 8.756 1.00 91.12 107 ALA A O 1
ATOM 829 N N . ALA A 1 108 ? -23.135 -2.202 9.326 1.00 93.38 108 ALA A N 1
ATOM 830 C CA . ALA A 1 108 ? -24.405 -2.447 8.649 1.00 93.38 108 ALA A CA 1
ATOM 831 C C . ALA A 1 108 ? -24.320 -2.346 7.116 1.00 93.38 108 ALA A C 1
ATOM 833 O O . ALA A 1 108 ? -25.149 -2.948 6.436 1.00 93.38 108 ALA A O 1
ATOM 834 N N . ASP A 1 109 ? -23.373 -1.574 6.573 1.00 94.06 109 ASP A N 1
ATOM 835 C CA . ASP A 1 109 ? -23.264 -1.325 5.129 1.00 94.06 109 ASP A CA 1
ATOM 836 C C . ASP A 1 109 ? -21.825 -1.256 4.595 1.00 94.06 109 ASP A C 1
ATOM 838 O O . ASP A 1 109 ? -21.618 -0.920 3.432 1.00 94.06 109 ASP A O 1
ATOM 842 N N . SER A 1 110 ? -20.842 -1.636 5.408 1.00 95.19 110 SER A N 1
ATOM 843 C CA . SER A 1 110 ? -19.431 -1.734 5.029 1.00 95.19 110 SER A CA 1
ATOM 844 C C . SER A 1 110 ? -18.897 -3.139 5.314 1.00 95.19 110 SER A C 1
ATOM 846 O O . SER A 1 110 ? -19.345 -3.808 6.248 1.00 95.19 110 SER A O 1
ATOM 848 N N . GLY A 1 111 ? -17.925 -3.586 4.523 1.00 95.69 111 GLY A N 1
ATOM 849 C CA . GLY A 1 111 ? -17.169 -4.804 4.799 1.00 95.69 111 GLY A CA 1
ATOM 850 C C . GLY A 1 111 ? -16.193 -4.634 5.963 1.00 95.69 111 GLY A C 1
ATOM 851 O O . GLY A 1 111 ? -15.966 -3.527 6.464 1.00 95.69 111 GLY A O 1
ATOM 852 N N . LEU A 1 112 ? -15.614 -5.749 6.412 1.00 93.62 112 LEU A N 1
ATOM 853 C CA . LEU A 1 112 ? -14.633 -5.731 7.495 1.00 93.62 112 LEU A CA 1
ATOM 854 C C . LEU A 1 112 ? -13.323 -5.129 6.987 1.00 93.62 112 LEU A C 1
ATOM 856 O O . LEU A 1 112 ? -12.837 -5.493 5.917 1.00 93.62 112 LEU A O 1
ATOM 860 N N . VAL A 1 113 ? -12.728 -4.238 7.773 1.00 93.25 113 VAL A N 1
ATOM 861 C CA . VAL A 1 113 ? -11.468 -3.592 7.415 1.00 93.25 113 VAL A CA 1
ATOM 862 C C . VAL A 1 113 ? -10.456 -3.693 8.549 1.00 93.25 113 VAL A C 1
ATOM 864 O O . VAL A 1 113 ? -10.780 -3.432 9.704 1.00 93.25 113 VAL A O 1
ATOM 867 N N . ALA A 1 114 ? -9.228 -4.071 8.204 1.00 92.06 114 ALA A N 1
ATOM 868 C CA . ALA A 1 114 ? -8.100 -4.197 9.116 1.00 92.06 114 ALA A CA 1
ATOM 869 C C . ALA A 1 114 ? -6.941 -3.304 8.628 1.00 92.06 114 ALA A C 1
ATOM 871 O O . ALA A 1 114 ? -6.173 -3.712 7.749 1.00 92.06 114 ALA A O 1
ATOM 872 N N . PRO A 1 115 ? -6.815 -2.065 9.137 1.00 93.00 115 PRO A N 1
ATOM 873 C CA . PRO A 1 115 ? -5.679 -1.214 8.816 1.00 93.00 115 PRO A CA 1
ATOM 874 C C . PRO A 1 115 ? -4.420 -1.668 9.571 1.00 93.00 115 PRO A C 1
ATOM 876 O O . PRO A 1 115 ? -4.421 -1.791 10.794 1.00 93.00 115 PRO A O 1
ATOM 879 N N . ILE A 1 116 ? -3.325 -1.869 8.840 1.00 92.56 116 ILE A N 1
ATOM 880 C CA . ILE A 1 116 ? -1.984 -2.137 9.362 1.00 92.56 116 ILE A CA 1
ATOM 881 C C . ILE A 1 116 ? -1.158 -0.866 9.187 1.00 92.56 116 ILE A C 1
ATOM 883 O O . ILE A 1 116 ? -0.735 -0.530 8.081 1.00 92.56 116 ILE A O 1
ATOM 887 N N . MET A 1 117 ? -0.925 -0.157 10.289 1.00 92.44 117 MET A N 1
ATOM 888 C CA .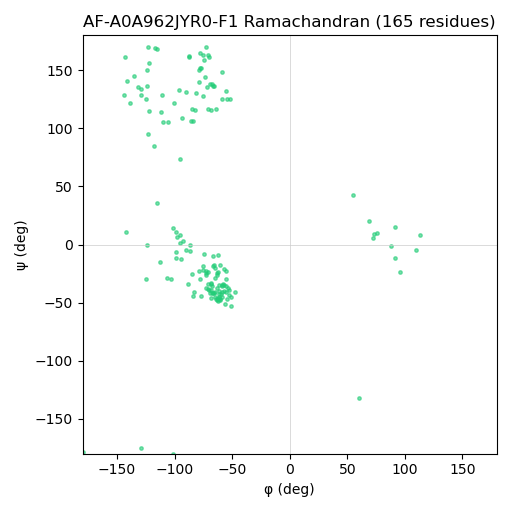 MET A 1 117 ? -0.072 1.029 10.304 1.00 92.44 117 MET A CA 1
ATOM 889 C C . MET A 1 117 ? 1.402 0.625 10.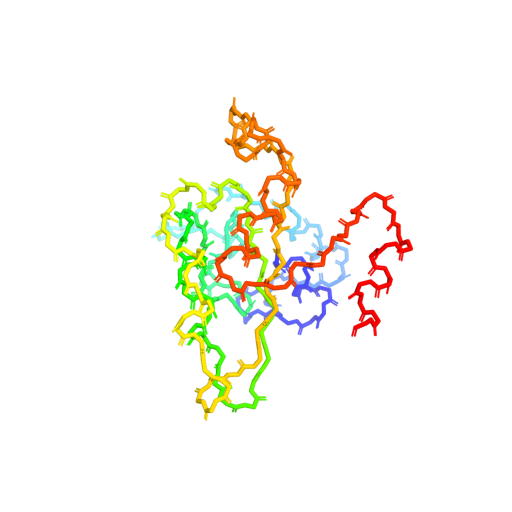404 1.00 92.44 117 MET A C 1
ATOM 891 O O . MET A 1 117 ? 1.838 0.075 11.416 1.00 92.44 117 MET A O 1
ATOM 895 N N . VAL A 1 118 ? 2.186 0.929 9.371 1.00 91.62 118 VAL A N 1
ATOM 896 C CA . VAL A 1 118 ? 3.635 0.715 9.368 1.00 91.62 118 VAL A CA 1
ATOM 897 C C . VAL A 1 118 ? 4.323 1.902 10.038 1.00 91.62 118 VAL A C 1
ATOM 899 O O . VAL A 1 118 ? 4.432 2.984 9.465 1.00 91.62 118 VAL A O 1
ATOM 902 N N . LEU A 1 119 ? 4.815 1.674 11.256 1.00 90.19 119 LEU A N 1
ATOM 903 C CA . LEU A 1 119 ? 5.567 2.640 12.059 1.00 90.19 119 LEU A CA 1
ATOM 904 C C . LEU A 1 119 ? 7.075 2.441 11.873 1.00 90.19 119 LEU A C 1
ATOM 906 O O . LEU A 1 119 ? 7.753 1.895 12.743 1.00 90.19 119 LEU A O 1
ATOM 910 N N . ASN A 1 120 ? 7.615 2.840 10.722 1.00 85.94 120 ASN A N 1
ATOM 911 C CA . ASN A 1 120 ? 9.060 2.728 10.479 1.00 85.94 120 ASN A CA 1
ATOM 912 C C . ASN A 1 120 ? 9.856 3.949 10.997 1.00 85.94 120 ASN A C 1
ATOM 914 O O . ASN A 1 120 ? 11.091 3.937 10.967 1.00 85.94 120 ASN A O 1
ATOM 918 N N . GLY A 1 121 ? 9.160 4.986 11.483 1.00 81.69 121 GLY A N 1
ATOM 919 C CA . GLY A 1 121 ? 9.727 6.154 12.153 1.00 81.69 121 GLY A CA 1
ATOM 920 C C . GLY A 1 121 ? 10.402 7.153 11.212 1.00 81.69 121 GLY A C 1
ATOM 921 O O . GLY A 1 121 ? 11.119 8.049 11.677 1.00 81.69 121 GLY A O 1
ATOM 922 N N . ARG A 1 122 ? 10.254 7.000 9.888 1.00 79.19 122 ARG A N 1
ATOM 923 C CA . ARG A 1 122 ? 10.990 7.791 8.894 1.00 79.19 122 ARG A CA 1
ATOM 924 C C . ARG A 1 122 ? 10.142 8.183 7.685 1.00 79.19 122 ARG A C 1
ATOM 926 O O . ARG A 1 122 ? 9.412 7.395 7.104 1.00 79.19 122 ARG A O 1
ATOM 933 N N . ARG A 1 123 ? 10.369 9.414 7.239 1.00 80.44 123 ARG A N 1
ATOM 934 C CA . ARG A 1 123 ? 10.065 9.934 5.901 1.00 80.44 123 ARG A CA 1
ATOM 935 C C . ARG A 1 123 ? 11.358 9.957 5.068 1.00 80.44 123 ARG A C 1
ATOM 937 O O . ARG A 1 123 ? 12.424 9.607 5.573 1.00 80.44 123 ARG A O 1
ATOM 944 N N . ILE A 1 124 ? 11.275 10.405 3.811 1.00 75.00 124 ILE A N 1
ATOM 945 C CA . ILE A 1 124 ? 12.406 10.416 2.858 1.00 75.00 124 ILE A CA 1
ATOM 946 C C . ILE A 1 124 ? 13.668 11.071 3.455 1.00 75.00 124 ILE A C 1
ATOM 948 O O . ILE A 1 124 ? 14.748 10.497 3.358 1.00 75.00 124 ILE A O 1
ATOM 952 N N . GLU A 1 125 ? 13.540 12.222 4.126 1.00 74.44 125 GLU A N 1
ATOM 953 C CA . GLU A 1 125 ? 14.694 12.959 4.681 1.00 74.44 125 GLU A CA 1
ATOM 954 C C . GLU A 1 125 ? 14.605 13.244 6.193 1.00 74.44 125 GLU A C 1
ATOM 956 O O . GLU A 1 125 ? 15.497 13.869 6.764 1.00 74.44 125 GLU A O 1
ATOM 961 N N . GLN A 1 126 ? 13.528 12.832 6.870 1.00 75.81 126 GLN A N 1
ATOM 962 C CA . GLN A 1 126 ? 13.226 13.258 8.246 1.00 75.81 126 GLN A CA 1
ATOM 963 C C . GLN A 1 126 ? 12.611 12.126 9.076 1.00 75.81 126 GLN A C 1
ATOM 965 O O . GLN A 1 126 ? 12.101 11.151 8.531 1.00 75.81 126 GLN A O 1
ATOM 970 N N . ARG A 1 127 ? 12.634 12.249 10.408 1.00 76.12 127 ARG A N 1
ATOM 971 C CA . ARG A 1 127 ? 11.817 11.391 11.284 1.00 76.12 127 ARG A CA 1
ATOM 972 C C . ARG A 1 127 ? 10.356 11.817 11.186 1.00 76.12 127 ARG A C 1
ATOM 974 O O . ARG A 1 127 ? 10.103 13.020 11.104 1.00 76.12 127 ARG A O 1
ATOM 981 N N . SER A 1 128 ? 9.422 10.871 11.244 1.00 78.69 128 SER A N 1
ATOM 982 C CA . SER A 1 128 ? 7.998 11.209 11.366 1.00 78.69 128 SER A CA 1
ATOM 983 C C . SER A 1 128 ? 7.758 12.040 12.636 1.00 78.69 128 SER A C 1
ATOM 985 O O . SER A 1 128 ? 8.492 11.928 13.625 1.00 78.69 128 SER A O 1
ATOM 987 N N . GLN A 1 129 ? 6.778 12.940 12.609 1.00 81.50 129 GLN A N 1
ATOM 988 C CA . GLN A 1 129 ? 6.351 13.674 13.803 1.00 81.50 129 GLN A CA 1
ATOM 989 C C . GLN A 1 129 ? 5.831 12.718 14.875 1.00 81.50 129 GLN A C 1
ATOM 991 O O . GLN A 1 129 ? 6.096 12.954 16.050 1.00 81.50 129 GLN A O 1
ATOM 996 N N . ILE A 1 130 ? 5.171 11.625 14.483 1.00 84.06 130 ILE A N 1
ATOM 997 C CA . ILE A 1 130 ? 4.773 10.536 15.382 1.00 84.06 130 ILE A CA 1
ATOM 998 C C . ILE A 1 130 ? 5.977 10.063 16.200 1.00 84.06 130 ILE A C 1
ATOM 1000 O O . ILE A 1 130 ? 5.931 10.095 17.429 1.00 84.06 130 ILE A O 1
ATOM 1004 N N . GLU A 1 131 ? 7.087 9.715 15.543 1.00 86.00 131 GLU A N 1
ATOM 1005 C CA . GLU A 1 131 ? 8.315 9.284 16.222 1.00 86.00 131 GLU A CA 1
ATOM 1006 C C . GLU A 1 131 ? 8.856 10.360 17.178 1.00 86.00 131 GLU A C 1
ATOM 1008 O O . GLU A 1 131 ? 9.340 10.061 18.268 1.00 86.00 131 GLU A O 1
ATOM 1013 N N . GLN A 1 132 ? 8.722 11.637 16.819 1.00 83.12 132 GLN A N 1
ATOM 1014 C CA . GLN A 1 132 ? 9.152 12.753 17.666 1.00 83.12 132 GLN A CA 1
ATOM 1015 C C . GLN A 1 132 ? 8.217 13.022 18.858 1.00 83.12 132 GLN A C 1
ATOM 1017 O O . GLN A 1 132 ? 8.653 13.612 19.846 1.00 83.12 132 GLN A O 1
ATOM 1022 N N . GLN A 1 133 ? 6.954 12.595 18.795 1.00 85.31 133 GLN A N 1
ATOM 1023 C CA . GLN A 1 133 ? 5.932 12.832 19.824 1.00 85.31 133 GLN A CA 1
ATOM 1024 C C . GLN A 1 133 ? 5.781 11.680 20.829 1.00 85.31 133 GLN A C 1
ATOM 1026 O O . GLN A 1 133 ? 4.886 11.715 21.670 1.00 85.31 133 GLN A O 1
ATOM 1031 N N . GLY A 1 134 ? 6.671 10.686 20.788 1.00 86.38 134 GLY A N 1
ATOM 1032 C CA . GLY A 1 134 ? 6.609 9.494 21.643 1.00 86.38 134 GLY A CA 1
ATOM 1033 C C . GLY A 1 134 ? 6.325 8.202 20.876 1.00 86.38 134 GLY A C 1
ATOM 1034 O O . GLY A 1 134 ? 6.107 7.162 21.496 1.00 86.38 134 GLY A O 1
ATOM 1035 N N . GLY A 1 135 ? 6.330 8.257 19.541 1.00 89.00 135 GLY A N 1
ATOM 1036 C CA . GLY A 1 135 ? 6.261 7.101 18.658 1.00 89.00 135 GLY A CA 1
ATOM 1037 C C . GLY A 1 135 ? 4.988 6.287 18.851 1.00 89.00 135 GLY A C 1
ATOM 1038 O O . GLY A 1 135 ? 3.877 6.819 18.914 1.00 89.00 135 GLY A O 1
ATOM 1039 N N . GLN A 1 136 ? 5.165 4.974 18.963 1.00 91.12 136 GLN A N 1
ATOM 1040 C CA . GLN A 1 136 ? 4.077 4.011 19.112 1.00 91.12 136 GLN A CA 1
ATOM 1041 C C . GLN A 1 136 ? 3.149 4.321 20.298 1.00 91.12 136 GLN A C 1
ATOM 1043 O O . GLN A 1 136 ? 1.938 4.180 20.160 1.00 91.12 136 GLN A O 1
ATOM 1048 N N . ASP A 1 137 ? 3.685 4.736 21.451 1.00 93.00 137 ASP A N 1
ATOM 1049 C CA . ASP A 1 137 ? 2.862 4.980 22.644 1.00 93.00 137 ASP A CA 1
ATOM 1050 C C . ASP A 1 137 ? 1.952 6.198 22.467 1.00 93.00 137 ASP A C 1
ATOM 1052 O O . ASP A 1 137 ? 0.782 6.165 22.857 1.00 93.00 137 ASP A O 1
ATOM 1056 N N . TRP A 1 138 ? 2.468 7.249 21.826 1.00 93.56 138 TRP A N 1
ATOM 1057 C CA . TRP A 1 138 ? 1.664 8.410 21.463 1.00 93.56 138 TRP A CA 1
ATOM 1058 C C . TRP A 1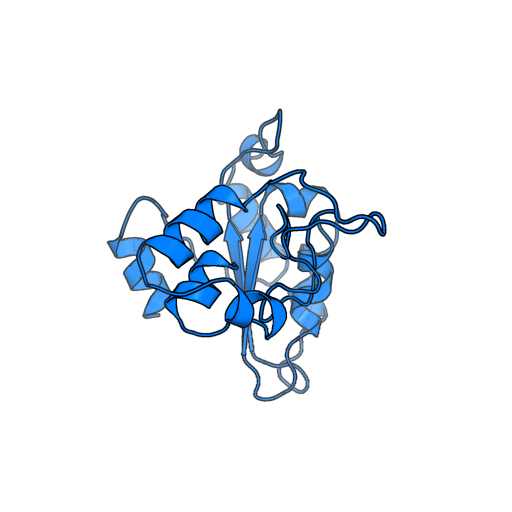 138 ? 0.560 8.030 20.476 1.00 93.56 138 TRP A C 1
ATOM 1060 O O . TRP A 1 138 ? -0.602 8.380 20.695 1.00 93.56 138 TRP A O 1
ATOM 1070 N N . LEU A 1 139 ? 0.907 7.285 19.418 1.00 92.62 139 LEU A N 1
ATOM 1071 C CA . LEU A 1 139 ? -0.059 6.920 18.385 1.00 92.62 139 LEU A CA 1
ATOM 1072 C C . LEU A 1 139 ? -1.153 6.003 18.939 1.00 92.62 139 LEU A C 1
ATOM 1074 O O . LEU A 1 139 ? -2.322 6.210 18.637 1.00 92.62 139 LEU A O 1
ATOM 1078 N N . ASP A 1 140 ? -0.803 5.034 19.785 1.00 94.88 140 ASP A N 1
ATOM 1079 C CA . ASP A 1 140 ? -1.772 4.159 20.449 1.00 94.88 140 ASP A CA 1
ATOM 1080 C C . ASP A 1 140 ? -2.801 4.982 21.241 1.00 94.88 140 ASP A C 1
ATOM 1082 O O . ASP A 1 140 ? -4.010 4.867 21.023 1.00 94.88 140 ASP A O 1
ATOM 1086 N N . GLN A 1 141 ? -2.331 5.908 22.083 1.00 95.56 141 GLN A N 1
ATOM 1087 C CA . GLN A 1 141 ? -3.222 6.784 22.841 1.00 95.56 141 GLN A CA 1
ATOM 1088 C C . GLN A 1 141 ? -4.086 7.665 21.927 1.00 95.56 141 GLN A C 1
ATOM 1090 O O . GLN A 1 141 ? -5.282 7.833 22.184 1.00 95.56 141 GLN A O 1
ATOM 1095 N N . HIS A 1 142 ? -3.501 8.222 20.865 1.00 93.94 142 HIS A N 1
ATOM 1096 C CA . HIS A 1 142 ? -4.211 9.037 19.883 1.00 93.94 142 HIS A CA 1
ATOM 1097 C C . HIS A 1 142 ? -5.327 8.245 19.181 1.00 93.94 142 HIS A C 1
ATOM 1099 O O . HIS A 1 142 ? -6.462 8.715 19.101 1.00 93.94 142 HIS A O 1
ATOM 1105 N N . LEU A 1 143 ? -5.037 7.025 18.728 1.00 94.44 143 LEU A N 1
ATOM 1106 C CA . LEU A 1 143 ? -5.991 6.158 18.038 1.00 94.44 143 LEU A CA 1
ATOM 1107 C C . LEU A 1 143 ? -7.113 5.685 18.973 1.00 94.44 143 LEU A C 1
ATOM 1109 O O . LEU A 1 143 ? -8.284 5.744 18.594 1.00 94.44 143 LEU A O 1
ATOM 1113 N N . ARG A 1 144 ? -6.799 5.305 20.219 1.00 95.81 144 ARG A N 1
ATOM 1114 C CA . ARG A 1 144 ? -7.820 4.958 21.228 1.00 95.81 144 ARG A CA 1
ATOM 1115 C C . ARG A 1 144 ? -8.772 6.116 21.505 1.00 95.81 144 ARG A C 1
ATOM 1117 O O . ARG A 1 144 ? -9.983 5.915 21.561 1.00 95.81 144 ARG A O 1
ATOM 1124 N N . ASN A 1 145 ? -8.244 7.336 21.617 1.00 95.56 145 ASN A N 1
ATOM 1125 C CA . ASN A 1 145 ? -9.063 8.540 21.802 1.00 95.56 145 ASN A CA 1
ATOM 1126 C C . ASN A 1 145 ? -10.006 8.805 20.617 1.00 95.56 145 ASN A C 1
ATOM 1128 O O . ASN A 1 145 ? -11.035 9.460 20.780 1.00 95.56 145 ASN A O 1
ATOM 1132 N N . ASN A 1 146 ? -9.664 8.284 19.441 1.00 94.44 146 ASN A N 1
ATOM 1133 C CA . ASN A 1 146 ? -10.427 8.409 18.208 1.00 94.44 146 ASN A CA 1
ATOM 1134 C C . ASN A 1 146 ? -11.317 7.189 17.893 1.00 94.44 146 ASN A C 1
ATOM 1136 O O . ASN A 1 146 ? -11.980 7.161 16.858 1.00 94.44 146 ASN A O 1
ATOM 1140 N N . GLY A 1 147 ? -11.409 6.220 18.811 1.00 93.75 147 GLY A N 1
ATOM 1141 C CA . GLY A 1 147 ? -12.337 5.091 18.705 1.00 93.75 147 GLY A CA 1
ATOM 1142 C C . GLY A 1 147 ? -11.775 3.853 18.007 1.00 93.75 147 GLY A C 1
ATOM 1143 O O . GLY A 1 147 ? -12.549 2.975 17.639 1.00 93.75 147 GLY A O 1
ATOM 1144 N N . PHE A 1 148 ? -10.457 3.765 17.833 1.00 94.06 148 PHE A N 1
ATOM 1145 C CA . PHE A 1 148 ? -9.796 2.528 17.417 1.00 94.06 148 PHE A CA 1
ATOM 1146 C C . PHE A 1 148 ? -9.445 1.640 18.618 1.00 94.06 148 PHE A C 1
ATOM 1148 O O . PHE A 1 148 ? -9.305 2.109 19.749 1.00 94.06 148 PHE A O 1
ATOM 1155 N N . GLU A 1 149 ? -9.191 0.362 18.337 1.00 93.00 149 GLU A N 1
ATOM 1156 C CA . GLU A 1 149 ? -8.594 -0.601 19.264 1.00 93.00 149 GLU A CA 1
ATOM 1157 C C . GLU A 1 149 ? -7.251 -1.101 18.696 1.00 93.00 149 GLU A C 1
ATOM 1159 O O . GLU A 1 149 ? -7.209 -2.113 17.998 1.00 93.00 149 GLU A O 1
ATOM 1164 N N . PRO A 1 150 ? -6.137 -0.375 18.918 1.00 93.12 150 PRO A N 1
ATOM 1165 C CA . PRO A 1 150 ? -4.853 -0.736 18.325 1.00 93.12 150 PRO A CA 1
ATOM 1166 C C . PRO A 1 150 ? -4.276 -2.022 18.924 1.00 93.12 150 PRO A C 1
ATOM 1168 O O . PRO A 1 150 ? -4.243 -2.188 20.149 1.00 93.12 150 PRO A O 1
ATOM 1171 N N . ILE A 1 151 ? -3.732 -2.875 18.055 1.00 92.12 151 ILE A N 1
ATOM 1172 C CA . ILE A 1 151 ? -2.915 -4.038 18.412 1.00 92.12 151 ILE A CA 1
ATOM 1173 C C . ILE A 1 151 ? -1.477 -3.757 17.974 1.00 92.12 151 ILE A C 1
ATOM 1175 O O . ILE A 1 151 ? -1.223 -3.364 16.837 1.00 92.12 151 ILE A O 1
ATOM 1179 N N . ARG A 1 152 ? -0.527 -3.935 18.894 1.00 91.50 152 ARG A N 1
ATOM 1180 C CA . ARG A 1 152 ? 0.898 -3.686 18.647 1.00 91.50 152 ARG A CA 1
ATOM 1181 C C . ARG A 1 152 ? 1.559 -4.955 18.123 1.00 91.50 152 ARG A C 1
ATOM 1183 O O . ARG A 1 152 ? 1.418 -6.008 18.741 1.00 91.50 152 ARG A O 1
ATOM 1190 N N . LEU A 1 153 ? 2.320 -4.827 17.040 1.00 91.19 153 LEU A N 1
ATOM 1191 C CA . LEU A 1 153 ? 3.126 -5.903 16.466 1.00 91.19 153 LEU A CA 1
ATOM 1192 C C . LEU A 1 153 ? 4.581 -5.443 16.360 1.00 91.19 153 LEU A C 1
ATOM 1194 O O . LEU A 1 153 ? 4.859 -4.412 15.748 1.00 91.19 153 LEU A O 1
ATOM 1198 N N . ASP A 1 154 ? 5.512 -6.204 16.936 1.00 90.88 154 ASP A N 1
ATOM 1199 C CA . ASP A 1 154 ? 6.940 -5.971 16.727 1.00 90.88 154 ASP A CA 1
ATOM 1200 C C . ASP A 1 154 ? 7.383 -6.695 15.453 1.00 90.88 154 ASP A C 1
ATOM 1202 O O . ASP A 1 154 ? 7.539 -7.914 15.430 1.00 90.88 154 ASP A O 1
ATOM 1206 N N . GLY A 1 155 ? 7.631 -5.931 14.387 1.00 86.88 155 GLY A N 1
ATOM 1207 C CA . GLY A 1 155 ? 8.104 -6.469 13.108 1.00 86.88 155 GLY A CA 1
ATOM 1208 C C . GLY A 1 155 ? 9.477 -7.155 13.167 1.00 86.88 155 GLY A C 1
ATOM 1209 O O . GLY A 1 155 ? 9.892 -7.770 12.187 1.00 86.88 155 GLY A O 1
ATOM 1210 N N . ARG A 1 156 ? 10.201 -7.053 14.290 1.00 90.56 156 ARG A N 1
ATOM 1211 C CA . ARG A 1 156 ? 11.486 -7.734 14.525 1.00 90.56 156 ARG A CA 1
ATOM 1212 C C . ARG A 1 156 ? 11.319 -9.059 15.265 1.00 90.56 156 ARG A C 1
ATOM 1214 O O . ARG A 1 156 ? 12.282 -9.819 15.336 1.00 90.56 156 ARG A O 1
ATOM 1221 N N . ASP A 1 157 ? 10.136 -9.325 15.817 1.00 93.81 157 ASP A N 1
ATOM 1222 C CA . ASP A 1 157 ? 9.814 -10.558 16.525 1.00 93.81 157 ASP A CA 1
ATOM 1223 C C . ASP A 1 157 ? 8.822 -11.403 15.703 1.00 93.81 157 ASP A C 1
ATOM 1225 O O . ASP A 1 157 ? 7.625 -11.101 15.657 1.00 93.81 157 ASP A O 1
ATOM 1229 N N . PRO A 1 158 ? 9.281 -12.503 15.077 1.00 91.25 158 PRO A N 1
ATOM 1230 C CA . PRO A 1 158 ? 8.406 -13.412 14.345 1.00 91.25 158 PRO A CA 1
ATOM 1231 C C . PRO A 1 158 ? 7.246 -13.962 15.184 1.00 91.25 158 PRO A C 1
ATOM 1233 O O . PRO A 1 158 ? 6.183 -14.238 14.630 1.00 91.25 158 PRO A O 1
ATOM 1236 N N . ALA A 1 159 ? 7.419 -14.112 16.504 1.00 92.81 159 ALA A N 1
ATOM 1237 C CA . ALA A 1 159 ? 6.352 -14.580 17.384 1.00 92.81 159 ALA A CA 1
ATOM 1238 C C . ALA A 1 159 ? 5.253 -13.522 17.548 1.00 92.81 159 ALA A C 1
ATOM 1240 O O . ALA A 1 159 ? 4.073 -13.869 17.539 1.00 92.81 159 ALA A O 1
ATOM 1241 N N . SER A 1 160 ? 5.622 -12.240 17.625 1.00 92.12 160 SER A N 1
ATOM 1242 C CA . SER A 1 160 ? 4.667 -11.129 17.645 1.00 92.12 160 SER A CA 1
ATOM 1243 C C . SER A 1 160 ? 3.835 -11.079 16.361 1.00 92.12 160 SER A C 1
ATOM 1245 O O . SER A 1 160 ? 2.611 -10.983 16.434 1.00 92.12 160 SER A O 1
ATOM 1247 N N . ILE A 1 161 ? 4.473 -11.235 15.194 1.00 86.75 161 ILE A N 1
ATOM 1248 C CA . ILE A 1 161 ? 3.776 -11.287 13.898 1.00 86.75 161 ILE A CA 1
ATOM 1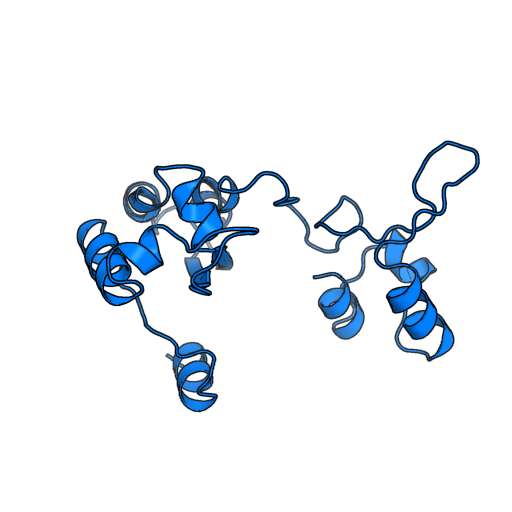249 C C . ILE A 1 161 ? 2.831 -12.494 13.836 1.00 86.75 161 ILE A C 1
ATOM 1251 O O . ILE A 1 161 ? 1.664 -12.346 13.481 1.00 86.75 161 ILE A O 1
ATOM 1255 N N . ALA A 1 162 ? 3.317 -13.686 14.196 1.00 87.62 162 ALA A N 1
ATOM 1256 C CA . ALA A 1 162 ? 2.514 -14.906 14.167 1.00 87.62 162 ALA A CA 1
ATOM 1257 C C . ALA A 1 162 ? 1.300 -14.820 15.102 1.00 87.62 162 ALA A C 1
ATOM 1259 O O . ALA A 1 162 ? 0.208 -15.246 14.729 1.00 87.62 162 ALA A O 1
ATOM 1260 N N . TRP A 1 163 ? 1.478 -14.240 16.292 1.00 89.25 163 TRP A N 1
ATOM 1261 C CA . TRP A 1 163 ? 0.385 -13.983 17.223 1.00 89.25 163 TRP A CA 1
ATOM 1262 C C . TRP A 1 163 ? -0.660 -13.047 16.608 1.00 89.25 163 TRP A C 1
ATOM 1264 O O . TRP A 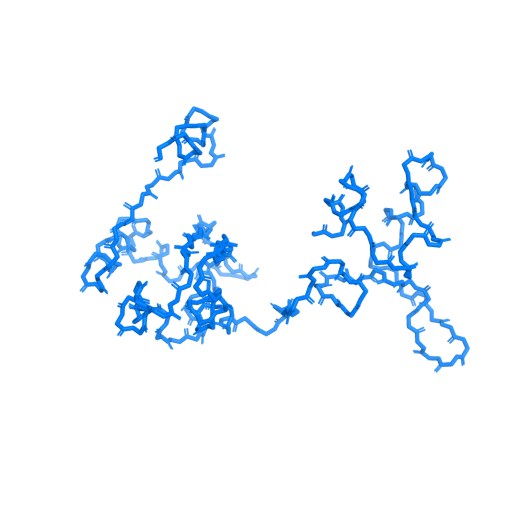1 163 ? -1.833 -13.403 16.594 1.00 89.25 163 TRP A O 1
ATOM 1274 N N . GLY A 1 164 ? -0.230 -11.931 16.007 1.00 82.12 164 GLY A N 1
ATOM 1275 C CA . GLY A 1 164 ? -1.126 -10.965 15.364 1.00 82.12 164 GLY A CA 1
ATOM 1276 C C . GLY A 1 164 ? -1.912 -11.497 14.164 1.00 82.12 164 GLY A C 1
ATOM 1277 O O . GLY A 1 164 ? -2.981 -10.977 13.873 1.00 82.12 164 GLY A O 1
ATOM 1278 N N . ILE A 1 165 ? -1.405 -12.521 13.469 1.00 75.38 165 ILE A N 1
ATOM 1279 C CA . ILE A 1 165 ? -2.136 -13.209 12.388 1.00 75.38 165 ILE A CA 1
ATOM 1280 C C . ILE A 1 165 ? -3.188 -14.179 12.953 1.00 75.38 165 ILE A C 1
ATOM 1282 O O . ILE A 1 165 ? -4.180 -14.462 12.284 1.00 75.38 165 ILE A O 1
ATOM 1286 N N . HIS A 1 166 ? -2.957 -14.742 14.143 1.00 73.00 166 HIS A N 1
ATOM 1287 C CA . HIS A 1 166 ? -3.811 -15.791 14.699 1.00 73.00 166 HIS A CA 1
ATOM 1288 C C . HIS A 1 166 ? -5.002 -15.254 15.513 1.00 73.00 166 HIS A C 1
ATOM 1290 O O . HIS A 1 166 ? -6.052 -15.903 15.523 1.00 73.00 166 HIS A O 1
ATOM 1296 N N . THR A 1 167 ? -4.831 -14.133 16.216 1.00 60.16 167 THR A N 1
ATOM 1297 C CA . THR A 1 167 ? -5.897 -13.441 16.970 1.00 60.16 167 THR A CA 1
ATOM 1298 C C . THR A 1 167 ? -6.880 -12.719 16.070 1.00 60.16 167 THR A C 1
ATOM 1300 O O . THR A 1 167 ? -8.092 -12.829 16.357 1.00 60.16 167 THR A O 1
#

Foldseek 3Di:
DQVVCQVVVQWAPLLVVQAHDDPVRVVCVVVLEPDPDADPVRHRPRPHYPFQDPGRRPDPDRCPQAQVLLVPVLPPAWQPDEEEGEHELVRDVNDDDSLLSVVVHDNVTGYHYHYDYDQPQDDPPDGRVCNVVVHPVVVCVSSVVSPDDDDDADPVDPVSVVVVVVD

Secondary structure (DSSP, 8-state):
-HHHHHHTT---HHHHTT--SSHHHHHHHHHHTT---B-TTSSBSSS--SS--TTSTT-----SSTTHHHHHGGGSPPTT-EEEEEEEHHHHTTSTTGGGHHHH--TTTS-EEEEEEE---B-SSSB-HHHHTTHHHHHHHHHHHTT-------TT-HHHHHHHHH-

pLDDT: mean 91.12, std 5.6, range [60.16, 98.06]

Nearest PDB structures (foldseek):
  6gua-assembly4_H  TM=7.471E-01  e=1.558E-03  Lactococcus lactis subsp. lactis Il1403
  7cfy-assembly1_B  TM=2.131E-01  e=3.311E+00  Escherichia coli K-12